Protein AF-A0A1G2P074-F1 (afdb_monomer_lite)

Sequence (139 aa):
MDFYPKHKILDVNRDELKNSKNIIKYLINIPKDNKLLLLDIGGYFVHSINDLKDKFGDRFIGVIEDTENGHQKYLSIENLKAPVVSVARSPLKNNEDHLVGQAVVFSADSILREQGVLLNNKKVGIVGFGKIGNGVLSS

Radius of gyration: 19.67 Å; chains: 1; bounding box: 52×31×52 Å

InterPro domains:
  IPR042172 Adenosylhomocysteinase-like superfamily [G3DSA:3.40.50.1480] (18-99)

Secondary structure (DSSP, 8-state):
--SS---------HHHHH-HHHHHHHHTTS-TTS-EEEEESSSSSTTTHHHHHHHHGGGEEEEEE-SHHHHHHHHT-TT--S-EEESTTSHHHHHHHHHHHHHHHHHHHHHHHHTT--STT-----S--SHHHHHHHT-

Organism: NCBI:txid1802329

Foldseek 3Di:
DPPDDPDDDDDDDLVLLLDLVSVCVVVVPPDLPAADEEEAEQQSNLNNQVVCCVVNPVSHQAYEYEAPNNVVSNVPDPDRPHDYHYNNPDPVVLVVLLVLLVVVLVVVQVVVVVVVDHPPPDDDDQDDDPSNSVSVVVD

Structure (mmCIF, N/CA/C/O backbone):
data_AF-A0A1G2P074-F1
#
_entry.id   AF-A0A1G2P074-F1
#
loop_
_atom_site.group_PDB
_atom_site.id
_atom_site.type_symbol
_atom_site.label_atom_id
_atom_site.label_alt_id
_atom_site.label_comp_id
_atom_site.label_asym_id
_atom_site.label_entity_id
_atom_site.label_seq_id
_atom_site.pdbx_PDB_ins_code
_atom_site.Cartn_x
_atom_site.Cartn_y
_atom_site.Cartn_z
_atom_site.occupancy
_atom_site.B_iso_or_equiv
_atom_site.auth_seq_id
_atom_site.auth_comp_id
_atom_site.auth_asym_id
_atom_site.auth_atom_id
_atom_site.pdbx_PDB_model_num
ATOM 1 N N . MET A 1 1 ? -31.296 -1.550 -6.988 1.00 41.81 1 MET A N 1
ATOM 2 C CA . MET A 1 1 ? -30.379 -1.599 -5.831 1.00 41.81 1 MET A CA 1
ATOM 3 C C . MET A 1 1 ? -29.133 -0.864 -6.263 1.00 41.81 1 MET A C 1
ATOM 5 O O . MET A 1 1 ? -28.387 -1.402 -7.070 1.00 41.81 1 MET A O 1
ATOM 9 N N . ASP A 1 2 ? -28.954 0.373 -5.815 1.00 44.66 2 ASP A N 1
ATOM 10 C CA . ASP A 1 2 ? -27.711 1.096 -6.078 1.00 44.66 2 ASP A CA 1
ATOM 11 C C . ASP A 1 2 ? -26.633 0.457 -5.199 1.00 44.66 2 ASP A C 1
ATOM 13 O O . ASP A 1 2 ? -26.566 0.705 -3.999 1.00 44.66 2 ASP A O 1
ATOM 17 N N . PHE A 1 3 ? -25.853 -0.458 -5.782 1.00 52.72 3 PHE A N 1
ATOM 18 C CA . PHE A 1 3 ? -24.840 -1.250 -5.073 1.00 52.72 3 PHE A CA 1
ATOM 19 C C . PHE A 1 3 ? -23.705 -0.379 -4.503 1.00 52.72 3 PHE A C 1
ATOM 21 O O . PHE A 1 3 ? -22.953 -0.829 -3.643 1.00 52.72 3 PHE A O 1
ATOM 28 N N . TYR A 1 4 ? -23.610 0.887 -4.925 1.00 47.31 4 TYR A N 1
ATOM 29 C CA . TYR A 1 4 ? -22.628 1.832 -4.417 1.00 47.31 4 TYR A CA 1
ATOM 30 C C . TYR A 1 4 ? -23.276 3.148 -3.968 1.00 47.31 4 TYR A C 1
ATOM 32 O O . TYR A 1 4 ? -24.043 3.745 -4.728 1.00 47.31 4 TYR A O 1
ATOM 40 N N . PRO A 1 5 ? -22.951 3.654 -2.762 1.00 55.44 5 PRO A N 1
ATOM 41 C CA . PRO A 1 5 ? -23.324 5.009 -2.383 1.00 55.44 5 PRO A CA 1
ATOM 42 C C . PRO A 1 5 ? -22.681 6.000 -3.358 1.00 55.44 5 PRO A C 1
ATOM 44 O O . PRO A 1 5 ? -21.527 5.810 -3.744 1.00 55.44 5 PRO A O 1
ATOM 47 N N . LYS A 1 6 ? -23.415 7.067 -3.719 1.00 56.34 6 LYS A N 1
ATOM 48 C CA . LYS A 1 6 ? -22.892 8.230 -4.461 1.00 56.34 6 LYS A CA 1
ATOM 49 C C . LYS A 1 6 ? -21.540 8.614 -3.855 1.00 56.34 6 LYS A C 1
ATOM 51 O O . LYS A 1 6 ? -21.485 9.067 -2.712 1.00 56.34 6 LYS A O 1
ATOM 56 N N . HIS A 1 7 ? -20.462 8.312 -4.573 1.00 62.31 7 HIS A N 1
ATOM 57 C CA . HIS A 1 7 ? -19.126 8.245 -3.996 1.00 62.31 7 HIS A CA 1
ATOM 58 C C . HIS A 1 7 ? -18.734 9.593 -3.389 1.00 62.31 7 HIS A C 1
ATOM 60 O O . HIS A 1 7 ? -18.794 10.627 -4.053 1.00 62.31 7 HIS A O 1
ATOM 66 N N . LYS A 1 8 ? -18.307 9.583 -2.125 1.00 74.12 8 LYS A N 1
ATOM 67 C CA . LYS A 1 8 ? -17.636 10.733 -1.526 1.00 74.12 8 LYS A CA 1
ATOM 68 C C . LYS A 1 8 ? -16.159 10.644 -1.896 1.00 74.12 8 LYS A C 1
ATOM 70 O O . LYS A 1 8 ? -15.396 9.973 -1.210 1.00 74.12 8 LYS A O 1
ATOM 75 N N . ILE A 1 9 ? -15.784 11.274 -3.004 1.00 83.81 9 ILE A N 1
ATOM 76 C CA . ILE A 1 9 ? -14.377 11.468 -3.364 1.00 83.81 9 ILE A CA 1
ATOM 77 C C . ILE A 1 9 ? -13.836 12.581 -2.466 1.00 83.81 9 ILE A C 1
ATOM 79 O O . ILE A 1 9 ? -14.440 13.648 -2.361 1.00 83.81 9 ILE A O 1
ATOM 83 N N . LEU A 1 10 ? -12.737 12.302 -1.773 1.00 86.44 10 LEU A N 1
ATOM 84 C CA . LEU A 1 10 ? -12.039 13.265 -0.932 1.00 86.44 10 LEU A CA 1
ATOM 85 C C . LEU A 1 10 ? -10.707 13.594 -1.594 1.00 86.44 10 LEU A C 1
ATOM 87 O O . LEU A 1 10 ? -9.960 12.681 -1.936 1.00 86.44 10 LEU A O 1
ATOM 91 N N . ASP A 1 11 ? -10.420 14.881 -1.742 1.00 87.62 11 ASP A N 1
ATOM 92 C CA . ASP A 1 11 ? -9.081 15.351 -2.078 1.00 87.62 11 ASP A CA 1
ATOM 93 C C . ASP A 1 11 ? -8.302 15.509 -0.768 1.00 87.62 11 ASP A C 1
ATOM 95 O O . ASP A 1 11 ? -8.608 16.386 0.042 1.00 87.62 11 ASP A O 1
ATOM 99 N N . VAL A 1 12 ? -7.401 14.565 -0.501 1.00 88.81 12 VAL A N 1
ATOM 100 C CA . VAL A 1 12 ? -6.582 14.502 0.715 1.00 88.81 12 VAL A CA 1
ATOM 101 C C . VAL A 1 12 ? -5.173 14.075 0.346 1.00 88.81 12 VAL A C 1
ATOM 103 O O . VAL A 1 12 ? -4.972 13.166 -0.462 1.00 88.81 12 VAL A O 1
ATOM 106 N N . ASN A 1 13 ? -4.180 14.701 0.966 1.00 90.56 13 ASN A N 1
ATOM 107 C CA . ASN A 1 13 ? -2.784 1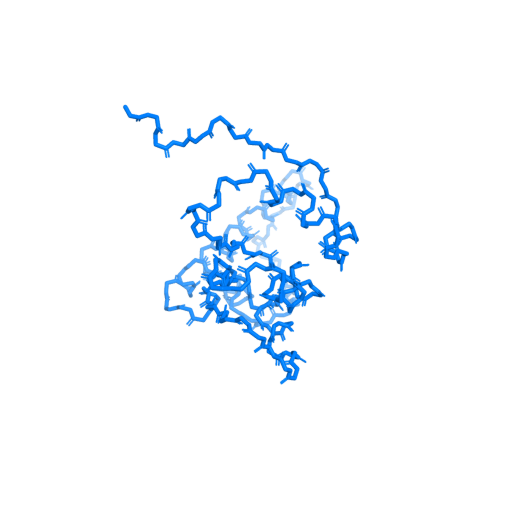4.353 0.744 1.00 90.56 13 ASN A CA 1
ATOM 108 C C . ASN A 1 13 ? -2.251 13.354 1.789 1.00 90.56 13 ASN A C 1
ATOM 110 O O . ASN A 1 13 ? -2.886 13.035 2.797 1.00 90.56 13 ASN A O 1
ATOM 114 N N . ARG A 1 14 ? -1.036 12.852 1.546 1.00 87.31 14 ARG A N 1
ATOM 115 C CA . ARG A 1 14 ? -0.385 11.851 2.405 1.00 87.31 14 ARG A CA 1
ATOM 116 C C . ARG A 1 14 ? -0.174 12.333 3.838 1.00 87.31 1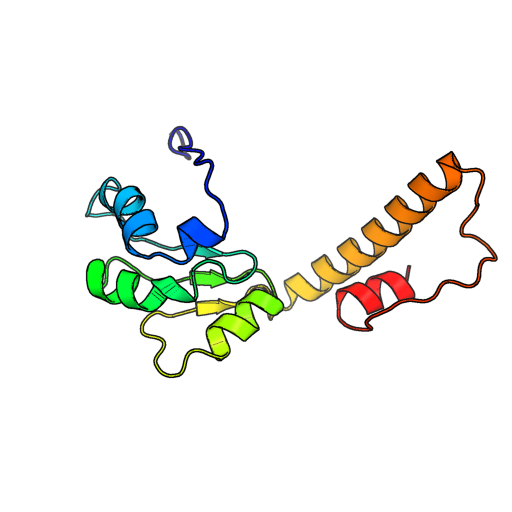4 ARG A C 1
ATOM 118 O O . ARG A 1 14 ? -0.294 11.527 4.753 1.00 87.31 14 ARG A O 1
ATOM 125 N N . ASP A 1 15 ? 0.162 13.603 4.041 1.00 89.06 15 ASP A N 1
ATOM 126 C CA . ASP A 1 15 ? 0.433 14.140 5.376 1.00 89.06 15 ASP A CA 1
ATOM 127 C C . ASP A 1 15 ? -0.852 14.303 6.185 1.00 89.06 15 ASP A C 1
ATOM 129 O O . ASP A 1 15 ? -0.870 14.023 7.384 1.00 89.06 15 ASP A O 1
ATOM 133 N N . GLU A 1 16 ? -1.957 14.648 5.526 1.00 90.56 16 GLU A N 1
ATOM 134 C CA . GLU A 1 16 ? -3.270 14.682 6.164 1.00 90.56 16 GLU A CA 1
ATOM 135 C C . GLU A 1 16 ? -3.698 13.304 6.678 1.00 90.56 16 GLU A C 1
ATOM 137 O O . GLU A 1 16 ? -4.288 13.225 7.758 1.00 90.56 16 GLU A O 1
ATOM 142 N N . LEU A 1 17 ? -3.360 12.229 5.956 1.00 90.12 17 LEU A N 1
ATOM 143 C CA . LEU A 1 17 ? -3.650 10.842 6.346 1.00 90.12 17 LEU A CA 1
ATOM 144 C C . LEU A 1 17 ? -2.760 10.320 7.486 1.00 90.12 17 LEU A C 1
ATOM 146 O O . LEU A 1 17 ? -3.128 9.363 8.169 1.00 90.12 17 LEU A O 1
ATOM 150 N N . LYS A 1 18 ? -1.621 10.964 7.767 1.00 90.44 18 LYS A N 1
ATOM 151 C CA . LYS A 1 18 ? -0.806 10.618 8.945 1.00 90.44 18 LYS A CA 1
ATOM 152 C C . LYS A 1 18 ? -1.497 10.990 10.255 1.00 90.44 18 LYS A C 1
ATOM 154 O O . LYS A 1 18 ? -1.162 10.434 11.295 1.00 90.44 18 LYS A O 1
ATOM 159 N N . ASN A 1 19 ? -2.438 11.933 10.218 1.00 93.44 19 ASN A N 1
ATOM 160 C CA . ASN A 1 19 ? -3.152 12.401 11.395 1.00 93.44 19 ASN A CA 1
ATOM 161 C C . ASN A 1 19 ? -4.505 11.694 11.528 1.00 93.44 19 ASN A C 1
ATOM 163 O O . ASN A 1 19 ? -5.458 11.976 10.796 1.00 93.44 19 ASN A O 1
ATOM 167 N N . SER A 1 20 ? -4.616 10.834 12.538 1.00 93.69 20 SER A N 1
ATOM 168 C CA . SER A 1 20 ? -5.824 10.057 12.818 1.00 93.69 20 SER A CA 1
ATOM 169 C C . SER A 1 20 ? -7.073 10.923 12.993 1.00 93.69 20 SER A C 1
ATOM 171 O O . SER A 1 20 ? -8.158 10.522 12.570 1.00 93.69 20 SER A O 1
ATOM 173 N N . LYS A 1 21 ? -6.950 12.151 13.520 1.00 94.38 21 LYS A N 1
ATOM 174 C CA . LYS A 1 21 ? -8.086 13.076 13.688 1.00 94.38 21 LYS A CA 1
ATOM 175 C C . LYS A 1 21 ? -8.736 13.444 12.355 1.00 94.38 21 LYS A C 1
ATOM 177 O O . LYS A 1 21 ? -9.964 13.526 12.283 1.00 94.38 21 LYS A O 1
ATOM 182 N N . ASN A 1 22 ? -7.933 13.627 11.306 1.00 92.75 22 ASN A N 1
ATOM 183 C CA . ASN A 1 22 ? -8.437 13.952 9.972 1.00 92.75 22 ASN A CA 1
ATOM 184 C C . ASN A 1 22 ? -9.257 12.789 9.416 1.00 92.75 22 ASN A C 1
ATOM 186 O O . ASN A 1 22 ? -10.370 12.983 8.935 1.00 92.75 22 ASN A O 1
ATOM 190 N N . ILE A 1 23 ? -8.753 11.566 9.567 1.00 92.38 23 ILE A N 1
ATOM 191 C CA . ILE A 1 23 ? -9.437 10.359 9.098 1.00 92.38 23 ILE A CA 1
ATOM 192 C C . ILE A 1 23 ? -10.727 10.125 9.893 1.00 92.38 23 ILE A C 1
ATOM 194 O O . ILE A 1 23 ? -11.790 9.900 9.312 1.00 92.38 23 ILE A O 1
ATOM 198 N N . ILE A 1 24 ? -10.673 10.253 11.222 1.00 94.06 24 ILE A N 1
ATOM 199 C CA . ILE A 1 24 ? -11.835 10.086 12.107 1.00 94.06 24 ILE A CA 1
ATOM 200 C C . ILE A 1 24 ? -12.961 11.059 11.731 1.00 94.06 24 ILE A C 1
ATOM 202 O O . ILE A 1 24 ? -14.125 10.653 11.716 1.00 94.06 24 ILE A O 1
ATOM 206 N N . LYS A 1 25 ? -12.639 12.312 11.376 1.00 91.69 25 LYS A N 1
ATOM 207 C CA . LYS A 1 25 ? -13.625 13.308 10.914 1.00 91.69 25 LYS A CA 1
ATOM 208 C C . LYS A 1 25 ? -14.413 12.821 9.696 1.00 91.69 25 LYS A C 1
ATOM 210 O O . LYS A 1 25 ? -15.597 13.135 9.570 1.00 91.69 25 LYS A O 1
ATOM 215 N N . TYR A 1 26 ? -13.791 12.053 8.807 1.00 87.56 26 TYR A N 1
ATOM 216 C CA . TYR A 1 26 ? -14.483 11.480 7.657 1.00 87.56 26 TYR A CA 1
ATOM 217 C C . TYR A 1 26 ? -15.311 10.256 8.049 1.00 87.56 26 TYR A C 1
ATOM 219 O O . TYR A 1 26 ? -16.495 10.191 7.709 1.00 87.56 26 TYR A O 1
ATOM 227 N N . LEU A 1 27 ? -14.727 9.338 8.824 1.00 89.44 27 LEU A N 1
ATOM 228 C CA . LEU A 1 27 ? -15.349 8.061 9.184 1.00 89.44 27 LEU A CA 1
ATOM 229 C C . LEU A 1 27 ? -16.524 8.190 10.166 1.00 89.44 27 LEU A C 1
ATOM 231 O O . LEU A 1 27 ? -17.418 7.345 10.160 1.00 89.44 27 LEU A O 1
ATOM 235 N N . ILE A 1 28 ? -16.574 9.247 10.987 1.00 90.31 28 ILE A N 1
ATOM 236 C CA . ILE A 1 28 ? -17.652 9.442 11.975 1.00 90.31 28 ILE A CA 1
ATOM 237 C C . ILE A 1 28 ? -19.039 9.603 11.337 1.00 90.31 28 ILE A C 1
ATOM 239 O O . ILE A 1 28 ? -20.041 9.290 11.973 1.00 90.31 28 ILE A O 1
ATOM 243 N N . ASN A 1 29 ? -19.094 10.049 10.078 1.00 86.50 29 ASN A N 1
ATOM 244 C CA . ASN A 1 29 ? -20.345 10.251 9.343 1.00 86.50 29 ASN A CA 1
ATOM 245 C C . ASN A 1 29 ? -20.907 8.952 8.747 1.00 86.50 29 ASN A C 1
ATOM 247 O O . ASN A 1 29 ? -22.017 8.950 8.223 1.00 86.50 29 ASN A O 1
ATOM 251 N N . ILE A 1 30 ? -20.149 7.852 8.795 1.00 87.19 30 ILE A N 1
ATOM 252 C CA . ILE A 1 30 ? -20.624 6.548 8.333 1.00 87.19 30 ILE A CA 1
ATOM 253 C C . ILE A 1 30 ? -21.587 5.986 9.401 1.00 87.19 30 ILE A C 1
ATOM 255 O O . ILE A 1 30 ? -21.216 5.996 10.583 1.00 87.19 30 ILE A O 1
ATOM 259 N N . PRO A 1 31 ? -22.771 5.452 9.029 1.00 89.00 31 PRO A N 1
ATOM 260 C CA . PRO A 1 31 ? -23.739 4.854 9.960 1.00 89.00 31 PRO A CA 1
ATOM 261 C C . PRO A 1 31 ? -23.126 3.813 10.908 1.00 89.00 31 PRO A C 1
ATOM 263 O O . PRO A 1 31 ? -22.331 2.975 10.479 1.00 89.00 31 PRO A O 1
ATOM 266 N N . LYS A 1 32 ? -23.442 3.899 12.211 1.00 88.56 32 LYS A N 1
ATOM 267 C CA . LYS A 1 32 ? -22.749 3.176 13.304 1.00 88.56 32 LYS A CA 1
ATOM 268 C C . LYS A 1 32 ? -22.866 1.650 13.242 1.00 88.56 32 LYS A C 1
ATOM 270 O O . LYS A 1 32 ? -22.001 0.963 13.775 1.00 88.56 32 LYS A O 1
ATOM 275 N N . ASP A 1 33 ? -23.917 1.154 12.614 1.00 89.31 33 ASP A N 1
ATOM 276 C CA . ASP A 1 33 ? -24.208 -0.250 12.331 1.00 89.31 33 ASP A CA 1
ATOM 277 C C . ASP A 1 33 ? -23.266 -0.860 11.278 1.00 89.31 33 ASP A C 1
ATOM 279 O O . ASP A 1 33 ? -22.995 -2.061 11.314 1.00 89.31 33 ASP A O 1
ATOM 283 N N . ASN A 1 34 ? -22.675 -0.041 10.404 1.00 89.94 34 ASN A N 1
ATOM 284 C CA . ASN A 1 34 ? -21.728 -0.518 9.399 1.00 89.94 34 ASN A CA 1
ATOM 285 C C . ASN A 1 34 ? -20.352 -0.817 10.000 1.00 89.94 34 ASN A C 1
ATOM 287 O O . ASN A 1 34 ? -19.775 0.015 10.706 1.00 89.94 34 ASN A O 1
ATOM 291 N N . LYS A 1 35 ? -19.767 -1.961 9.633 1.00 94.88 35 LYS A N 1
ATOM 292 C CA . LYS A 1 35 ? -18.341 -2.235 9.856 1.00 94.88 35 LYS A CA 1
ATOM 293 C C . LYS A 1 35 ? -17.468 -1.321 8.988 1.00 94.88 35 LYS A C 1
ATOM 295 O O . LYS A 1 35 ? -17.882 -0.872 7.923 1.00 94.88 35 LYS A O 1
ATOM 300 N N . LEU A 1 36 ? -16.258 -1.046 9.462 1.00 95.75 36 LEU A N 1
ATOM 301 C CA . LEU A 1 36 ? -15.264 -0.206 8.803 1.00 95.75 36 LEU A CA 1
ATOM 302 C C . LEU A 1 36 ? -14.051 -1.056 8.428 1.00 95.75 36 LEU A C 1
ATOM 304 O O . LEU A 1 36 ? -13.392 -1.618 9.304 1.00 95.75 36 LEU A O 1
ATOM 308 N N . LEU A 1 37 ? -13.759 -1.106 7.134 1.00 96.31 37 LEU A N 1
ATOM 309 C CA . LEU A 1 37 ? -12.587 -1.743 6.544 1.00 96.31 37 LEU A CA 1
ATOM 310 C C . LEU A 1 37 ? -11.860 -0.696 5.701 1.00 96.31 37 LEU A C 1
ATOM 312 O O . LEU A 1 37 ? -12.513 0.034 4.953 1.00 96.31 37 LEU A O 1
ATOM 316 N N . LEU A 1 38 ? -10.535 -0.623 5.810 1.00 95.62 38 LEU A N 1
ATOM 317 C CA . LEU A 1 38 ? -9.729 0.206 4.915 1.00 95.62 38 LEU A CA 1
ATOM 318 C C . LEU A 1 38 ? -9.111 -0.653 3.816 1.00 95.62 38 LEU A C 1
ATOM 320 O O . LEU A 1 38 ? -8.585 -1.729 4.089 1.00 95.62 38 LEU A O 1
ATOM 324 N N . LEU A 1 39 ? -9.163 -0.146 2.589 1.00 96.19 39 LEU A N 1
ATOM 325 C CA . LEU A 1 39 ? -8.364 -0.634 1.473 1.00 96.19 39 LEU A CA 1
ATOM 326 C C . LEU A 1 39 ? -7.215 0.362 1.302 1.00 96.19 39 LEU A C 1
ATOM 328 O O . LEU A 1 39 ? -7.453 1.515 0.943 1.00 96.19 39 LEU A O 1
ATOM 332 N N . ASP A 1 40 ? -6.004 -0.055 1.653 1.00 96.12 40 ASP A N 1
ATOM 333 C CA . ASP A 1 40 ? -4.804 0.781 1.664 1.00 96.12 40 ASP A CA 1
ATOM 334 C C . ASP A 1 40 ? -3.861 0.383 0.524 1.00 96.12 40 ASP A C 1
ATOM 336 O O . ASP A 1 40 ? -3.743 -0.790 0.163 1.00 96.12 40 ASP A O 1
ATOM 340 N N . ILE A 1 41 ? -3.206 1.384 -0.059 1.00 95.12 41 ILE A N 1
ATOM 341 C CA . ILE A 1 41 ? -2.245 1.226 -1.147 1.00 95.12 41 ILE A CA 1
ATOM 342 C C . ILE A 1 41 ? -1.019 2.055 -0.781 1.00 95.12 41 ILE A C 1
ATOM 344 O O . ILE A 1 41 ? -0.970 3.270 -0.992 1.00 95.12 41 ILE A O 1
ATOM 348 N N . GLY A 1 42 ? -0.003 1.388 -0.240 1.00 94.56 42 GLY A N 1
ATOM 349 C CA . GLY A 1 42 ? 1.259 2.019 0.133 1.00 94.56 42 GLY A CA 1
ATOM 350 C C . GLY A 1 42 ? 1.390 2.332 1.620 1.00 94.56 42 GLY A C 1
ATOM 351 O O . GLY A 1 42 ? 2.366 2.995 1.996 1.00 94.56 42 GLY A O 1
ATOM 352 N N . GLY A 1 43 ? 0.475 1.848 2.464 1.00 96.31 43 GLY A N 1
ATOM 353 C CA . GLY A 1 43 ? 0.540 1.991 3.915 1.00 96.31 43 GLY A CA 1
ATOM 354 C C . GLY A 1 43 ? 0.341 3.427 4.391 1.00 96.31 43 GLY A C 1
ATOM 355 O O . GLY A 1 43 ? 1.145 3.920 5.186 1.00 96.31 43 GLY A O 1
ATOM 356 N N . TYR A 1 44 ? -0.669 4.139 3.886 1.00 95.44 44 TYR A N 1
ATOM 357 C CA . TYR A 1 44 ? -0.941 5.514 4.319 1.00 95.44 44 TYR A CA 1
ATOM 358 C C . TYR A 1 44 ? -1.600 5.590 5.695 1.00 95.44 44 TYR A C 1
ATOM 360 O O . TYR A 1 44 ? -1.410 6.580 6.402 1.00 95.44 44 TYR A O 1
ATOM 368 N N . PHE A 1 45 ? -2.315 4.545 6.115 1.00 95.69 45 PHE A N 1
ATOM 369 C CA . PHE A 1 45 ? -3.017 4.536 7.402 1.00 95.69 45 PHE A CA 1
ATOM 370 C C . PHE A 1 45 ? -2.192 3.943 8.552 1.00 95.69 45 PHE A C 1
ATOM 372 O O . PHE A 1 45 ? -2.669 3.909 9.686 1.00 95.69 45 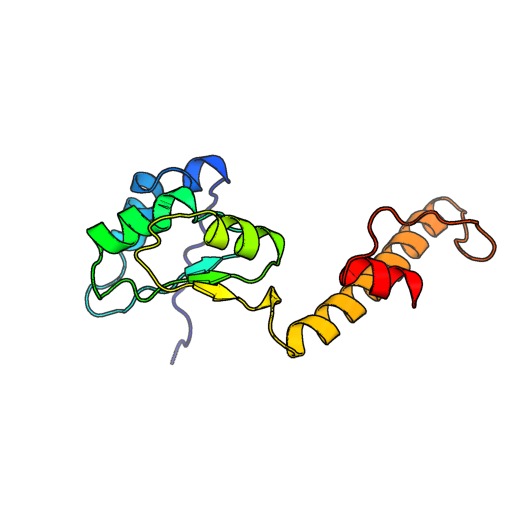PHE A O 1
ATOM 379 N N . VAL A 1 46 ? -0.936 3.561 8.297 1.00 96.19 46 VAL A N 1
ATOM 380 C CA . VAL A 1 46 ? 0.025 3.007 9.274 1.00 96.19 46 VAL A CA 1
ATOM 381 C C . VAL A 1 46 ? 0.097 3.835 10.557 1.00 96.19 46 VAL A C 1
ATOM 383 O O . VAL A 1 46 ? 0.054 3.283 11.651 1.00 96.19 46 VAL A O 1
ATOM 386 N N . HIS A 1 47 ? 0.141 5.163 10.444 1.00 95.06 47 HIS A N 1
ATOM 387 C CA . HIS A 1 47 ? 0.248 6.055 11.605 1.00 95.06 47 HIS A CA 1
ATOM 388 C C . HIS A 1 47 ? -1.054 6.198 12.401 1.00 95.06 47 HIS A C 1
ATOM 390 O O . HIS A 1 47 ? -1.026 6.626 13.548 1.00 95.06 47 HIS A O 1
ATOM 396 N N . SER A 1 48 ? -2.188 5.842 11.799 1.00 95.19 48 SER A N 1
ATOM 397 C CA . SER A 1 48 ? -3.515 6.078 12.370 1.00 95.19 48 SER A CA 1
ATOM 398 C C . SER A 1 48 ? -4.224 4.794 12.790 1.00 95.19 48 SER A C 1
ATOM 400 O O . SER A 1 48 ? -5.208 4.859 13.518 1.00 95.19 48 SER A O 1
ATOM 402 N N . ILE A 1 49 ? -3.757 3.623 12.352 1.00 96.31 49 ILE A N 1
ATOM 403 C CA . ILE A 1 49 ? -4.470 2.348 12.503 1.00 96.31 49 ILE A CA 1
ATOM 404 C C . ILE A 1 49 ? -4.829 2.015 13.957 1.00 96.31 49 ILE A C 1
ATOM 406 O O . ILE A 1 49 ? -5.943 1.566 14.229 1.00 96.31 49 ILE A O 1
ATOM 410 N N . ASN A 1 50 ? -3.924 2.291 14.898 1.00 96.75 50 ASN A N 1
ATOM 411 C CA . ASN A 1 50 ? -4.154 2.036 16.317 1.00 96.75 50 ASN A CA 1
ATOM 412 C C . ASN A 1 50 ? -5.179 3.007 16.909 1.00 96.75 50 ASN A C 1
ATOM 414 O O . ASN A 1 50 ? -6.118 2.558 17.561 1.00 96.75 50 ASN A O 1
ATOM 418 N N . ASP A 1 51 ? -5.074 4.300 16.600 1.00 96.88 51 ASP A N 1
ATOM 419 C CA . ASP A 1 51 ? -6.054 5.307 17.024 1.00 96.88 51 ASP A CA 1
ATOM 420 C C . ASP A 1 51 ? -7.445 5.016 16.450 1.00 96.88 51 ASP A C 1
ATOM 422 O O . ASP A 1 51 ? -8.463 5.199 17.118 1.00 96.88 51 ASP A O 1
ATOM 426 N N . LEU A 1 52 ? -7.508 4.537 15.204 1.00 96.62 52 LEU A N 1
ATOM 427 C CA . LEU A 1 52 ? -8.754 4.111 14.572 1.00 96.62 52 LEU A CA 1
ATOM 428 C C . LEU A 1 52 ? -9.347 2.901 15.294 1.00 96.62 52 LEU A C 1
ATOM 430 O O . LEU A 1 52 ? -10.554 2.881 15.554 1.00 96.62 52 LEU A O 1
ATOM 434 N N . LYS A 1 53 ? -8.517 1.921 15.665 1.00 97.44 53 LYS A N 1
ATOM 435 C CA . LYS A 1 53 ? -8.971 0.771 16.448 1.00 97.44 53 LYS A CA 1
ATOM 436 C C . LYS A 1 53 ? -9.468 1.183 17.829 1.00 97.44 53 LYS A C 1
ATOM 438 O O . LYS A 1 53 ? -10.546 0.744 18.217 1.00 97.44 53 LYS A O 1
ATOM 443 N N . ASP A 1 54 ? -8.755 2.063 18.522 1.00 97.50 54 ASP A N 1
ATOM 444 C CA . ASP A 1 54 ? -9.165 2.577 19.830 1.00 97.50 54 ASP A CA 1
ATOM 445 C C . ASP A 1 54 ? -10.473 3.379 19.733 1.00 97.50 54 ASP A C 1
ATOM 447 O O . ASP A 1 54 ? -11.361 3.251 20.575 1.00 97.50 54 ASP A O 1
ATOM 451 N N . LYS A 1 55 ? -10.634 4.183 18.674 1.00 96.75 55 LYS A N 1
ATOM 452 C CA . LYS A 1 55 ? -11.815 5.033 18.481 1.00 96.75 55 LYS A CA 1
ATOM 453 C C . LYS A 1 55 ? -13.071 4.253 18.102 1.00 96.75 55 LYS A C 1
ATOM 455 O O . LYS A 1 55 ? -14.166 4.617 18.536 1.00 96.75 55 LYS A O 1
ATOM 460 N N . PHE A 1 56 ? -12.937 3.261 17.228 1.00 96.56 56 PHE A N 1
ATOM 461 C CA . PHE A 1 56 ? -14.071 2.563 16.618 1.00 96.56 56 PHE A CA 1
ATOM 462 C C . PHE A 1 56 ? -14.261 1.132 17.143 1.00 96.56 56 PHE A C 1
ATOM 464 O O . PHE A 1 56 ? -15.278 0.511 16.834 1.00 96.56 56 PHE A O 1
ATOM 471 N N . GLY A 1 57 ? -13.336 0.607 17.948 1.00 96.12 57 GLY A N 1
ATOM 472 C CA . GLY A 1 57 ? -13.442 -0.710 18.576 1.00 96.12 57 GLY A CA 1
ATOM 473 C C . GLY A 1 57 ? -13.686 -1.826 17.559 1.00 96.12 57 GLY A C 1
ATOM 474 O O . GLY A 1 57 ? -13.030 -1.906 16.519 1.00 96.12 57 GLY A O 1
ATOM 475 N N . ASP A 1 58 ? -14.667 -2.685 17.828 1.00 95.88 58 ASP A N 1
ATOM 476 C CA . ASP A 1 58 ? -15.042 -3.820 16.964 1.00 95.88 58 ASP A CA 1
ATOM 477 C C . ASP A 1 58 ? -15.761 -3.417 15.677 1.00 95.88 58 ASP A C 1
ATOM 479 O O . ASP A 1 58 ? -16.051 -4.254 14.813 1.00 95.88 58 ASP A O 1
ATOM 483 N N . ARG A 1 59 ? -16.086 -2.130 15.536 1.00 95.94 59 ARG A N 1
ATOM 484 C CA . ARG A 1 59 ? -16.589 -1.590 14.280 1.00 95.94 59 ARG A CA 1
ATOM 485 C C . ARG A 1 59 ? -15.469 -1.491 13.250 1.00 95.94 59 ARG A C 1
ATOM 487 O O . ARG A 1 59 ? -15.733 -1.744 12.081 1.00 95.94 59 ARG A O 1
ATOM 494 N N . PHE A 1 60 ? -14.244 -1.164 13.666 1.00 97.56 60 PHE A N 1
ATOM 495 C CA . PHE A 1 60 ? -13.077 -1.181 12.788 1.00 97.56 60 PHE A CA 1
ATOM 496 C C . PHE A 1 60 ? -12.490 -2.590 12.729 1.00 97.56 60 PHE A C 1
ATOM 498 O O . PHE A 1 60 ? -11.896 -3.083 13.694 1.00 97.56 60 PHE A O 1
ATOM 505 N N . ILE A 1 61 ? -12.722 -3.250 11.594 1.00 97.62 61 ILE A N 1
ATOM 506 C CA . ILE A 1 61 ? -12.408 -4.667 11.410 1.00 97.62 61 ILE A CA 1
ATOM 507 C C . ILE A 1 61 ? -11.019 -4.901 10.824 1.00 97.62 61 ILE A C 1
ATOM 509 O O . ILE A 1 61 ? -10.556 -6.031 10.887 1.00 97.62 61 ILE A O 1
ATOM 513 N N . GLY A 1 62 ? -10.343 -3.868 10.310 1.00 97.75 62 GLY A N 1
ATOM 514 C CA . GLY A 1 62 ? -8.948 -3.957 9.882 1.00 97.75 62 GLY A CA 1
ATOM 515 C C . GLY A 1 62 ? -8.638 -3.238 8.575 1.00 97.75 62 GLY A C 1
ATOM 516 O O . GLY A 1 62 ? -9.375 -2.351 8.131 1.00 97.75 62 GLY A O 1
ATOM 517 N N . VAL A 1 63 ? -7.523 -3.646 7.972 1.00 98.25 63 VAL A N 1
ATOM 518 C CA . VAL A 1 63 ? -6.995 -3.098 6.718 1.00 98.25 63 VAL A CA 1
ATOM 519 C C . VAL A 1 63 ? -6.661 -4.227 5.750 1.00 98.25 63 VAL A C 1
ATOM 521 O O . VAL A 1 63 ? -6.112 -5.255 6.143 1.00 98.25 63 VAL A O 1
ATOM 524 N N . ILE A 1 64 ? -6.963 -4.021 4.474 1.00 98.00 64 ILE A N 1
ATOM 525 C CA . ILE A 1 64 ? -6.395 -4.782 3.365 1.00 98.00 64 ILE A CA 1
ATOM 526 C C . ILE A 1 64 ? -5.355 -3.878 2.703 1.00 98.00 64 ILE A C 1
ATOM 528 O O . ILE A 1 64 ? -5.713 -2.819 2.200 1.00 98.00 64 ILE A O 1
ATOM 532 N N . GLU A 1 65 ? -4.085 -4.272 2.734 1.00 97.81 65 GLU A N 1
ATOM 533 C CA . GLU A 1 65 ? -2.978 -3.523 2.131 1.00 97.81 65 GLU A CA 1
ATOM 534 C C . GLU A 1 65 ? -2.540 -4.168 0.816 1.00 97.81 65 GLU A C 1
ATOM 536 O O . GLU A 1 65 ? -2.198 -5.356 0.771 1.00 97.81 65 GLU A O 1
ATOM 541 N N . ASP A 1 66 ? -2.518 -3.369 -0.248 1.00 95.69 66 ASP A N 1
ATOM 542 C CA . ASP A 1 66 ? -2.283 -3.854 -1.603 1.00 95.69 66 ASP A CA 1
ATOM 543 C C . ASP A 1 66 ? -0.800 -4.076 -1.943 1.00 95.69 66 ASP A C 1
ATOM 545 O O . ASP A 1 66 ? -0.445 -5.011 -2.664 1.00 95.69 66 ASP A O 1
ATOM 549 N N . THR A 1 67 ? 0.087 -3.235 -1.410 1.00 93.44 67 THR A N 1
ATOM 550 C CA . THR A 1 67 ? 1.477 -3.133 -1.868 1.00 93.44 67 THR A CA 1
ATOM 551 C C . THR A 1 67 ? 2.470 -3.769 -0.903 1.00 93.44 67 THR A C 1
ATOM 553 O O . THR A 1 67 ? 2.289 -3.773 0.316 1.00 93.44 67 THR A O 1
ATOM 556 N N . GLU A 1 68 ? 3.585 -4.261 -1.445 1.00 92.38 68 GLU A N 1
ATOM 557 C CA . GLU A 1 68 ? 4.675 -4.815 -0.636 1.00 92.38 68 GLU A CA 1
ATOM 558 C C . GLU A 1 68 ? 5.251 -3.752 0.311 1.00 92.38 68 GLU A C 1
ATOM 560 O O . GLU A 1 68 ? 5.434 -4.007 1.497 1.00 92.38 68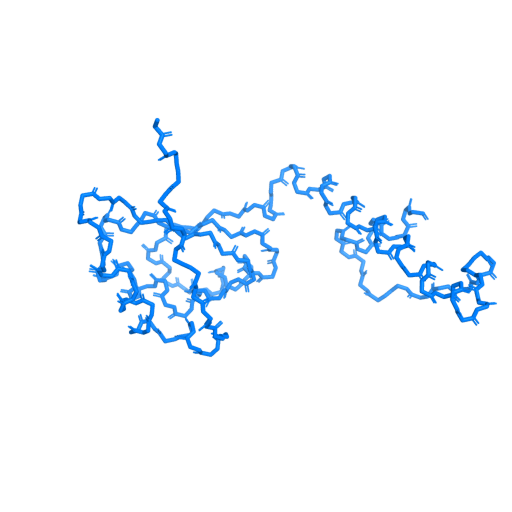 GLU A O 1
ATOM 565 N N . ASN A 1 69 ? 5.461 -2.527 -0.181 1.00 94.00 69 ASN A N 1
ATOM 566 C CA . ASN A 1 69 ? 5.973 -1.423 0.630 1.00 94.00 69 ASN A CA 1
ATOM 567 C C . ASN A 1 69 ? 5.029 -1.062 1.786 1.00 94.00 69 ASN A C 1
ATOM 569 O O . ASN A 1 69 ? 5.478 -0.877 2.915 1.00 94.00 69 ASN A O 1
ATOM 573 N N . GLY A 1 70 ? 3.723 -0.969 1.528 1.00 96.69 70 GLY A N 1
ATOM 574 C CA . GLY A 1 70 ? 2.749 -0.710 2.584 1.00 96.69 70 GLY A CA 1
ATOM 575 C C . GLY A 1 70 ? 2.698 -1.844 3.603 1.00 96.69 70 GLY A C 1
ATOM 576 O O . GLY A 1 70 ? 2.698 -1.585 4.805 1.00 96.69 70 GLY A O 1
ATOM 577 N N . HIS A 1 71 ? 2.766 -3.097 3.146 1.00 96.69 71 HIS A N 1
ATOM 578 C CA . HIS A 1 71 ? 2.811 -4.257 4.032 1.00 96.69 71 HIS A CA 1
ATOM 579 C C . HIS A 1 71 ? 4.023 -4.212 4.975 1.00 96.69 71 HIS A C 1
ATOM 581 O O . HIS A 1 71 ? 3.855 -4.405 6.178 1.00 96.69 71 HIS A O 1
ATOM 587 N N . GLN A 1 72 ? 5.215 -3.876 4.464 1.00 96.81 72 GLN A N 1
ATOM 588 C CA . GLN A 1 72 ? 6.414 -3.701 5.296 1.00 96.81 72 GLN A CA 1
ATOM 589 C C . GLN A 1 72 ? 6.242 -2.598 6.345 1.00 96.81 72 GLN A C 1
ATOM 591 O O . GLN A 1 72 ? 6.657 -2.765 7.491 1.00 96.81 72 GLN A O 1
ATOM 596 N N . LYS A 1 73 ? 5.579 -1.488 5.998 1.00 97.38 73 LYS A N 1
ATOM 597 C CA . LYS A 1 73 ? 5.284 -0.434 6.978 1.00 97.38 73 LYS A CA 1
ATOM 598 C C . LYS A 1 73 ? 4.376 -0.940 8.098 1.00 97.38 73 LYS A C 1
ATOM 600 O O . LYS A 1 73 ? 4.661 -0.666 9.259 1.00 97.38 73 LYS A O 1
ATOM 605 N N . TYR A 1 74 ? 3.332 -1.707 7.782 1.00 97.56 74 TYR A N 1
ATOM 606 C CA . TYR A 1 74 ? 2.477 -2.314 8.810 1.00 97.56 74 TYR A CA 1
ATOM 607 C C . TYR A 1 74 ? 3.221 -3.331 9.683 1.00 97.56 74 TYR A C 1
ATOM 609 O O . TYR A 1 74 ? 3.015 -3.333 10.893 1.00 97.56 74 TYR A O 1
ATOM 617 N N . LEU A 1 75 ? 4.114 -4.146 9.109 1.00 96.31 75 LEU A N 1
ATOM 618 C CA . LEU A 1 75 ? 4.952 -5.082 9.873 1.00 96.31 75 LEU A CA 1
ATOM 619 C C . LEU A 1 75 ? 5.905 -4.379 10.847 1.00 96.31 75 LEU A C 1
ATOM 621 O O . LEU A 1 75 ? 6.272 -4.963 11.860 1.00 96.31 75 LEU A O 1
ATOM 625 N N . SER A 1 76 ? 6.294 -3.134 10.560 1.00 96.69 76 SER A N 1
ATOM 626 C CA . SER A 1 76 ? 7.170 -2.354 11.444 1.00 96.69 76 SER A CA 1
ATOM 627 C C . SER A 1 76 ? 6.478 -1.822 12.710 1.00 96.69 76 SER A C 1
ATOM 629 O O . SER A 1 76 ? 7.144 -1.274 13.585 1.00 96.69 76 SER A O 1
ATOM 631 N N . ILE A 1 77 ? 5.153 -1.973 12.834 1.00 96.56 77 ILE A N 1
ATOM 632 C CA . ILE A 1 77 ? 4.394 -1.531 14.009 1.00 96.56 77 ILE A CA 1
ATOM 633 C C . ILE A 1 77 ? 4.478 -2.597 15.112 1.00 96.56 77 ILE A C 1
ATOM 635 O O . ILE A 1 77 ? 3.852 -3.648 15.006 1.00 96.56 77 ILE A O 1
ATOM 639 N N . GLU A 1 78 ? 5.177 -2.300 16.211 1.00 93.06 78 GLU A N 1
ATOM 640 C CA . GLU A 1 78 ? 5.368 -3.244 17.331 1.00 93.06 78 GLU A CA 1
ATOM 641 C C . GLU A 1 78 ? 4.056 -3.714 17.984 1.00 93.06 78 GLU A C 1
ATOM 643 O O . GLU A 1 78 ? 3.911 -4.884 18.324 1.00 93.06 78 GLU A O 1
ATOM 648 N N . ASN A 1 79 ? 3.084 -2.811 18.154 1.00 94.50 79 ASN A N 1
ATOM 649 C CA . ASN A 1 79 ? 1.825 -3.073 18.862 1.00 94.50 79 ASN A CA 1
ATOM 650 C C . ASN A 1 79 ? 0.620 -2.792 17.963 1.00 94.50 79 ASN A C 1
ATOM 652 O O . ASN A 1 79 ? -0.180 -1.889 18.220 1.00 94.50 79 ASN A O 1
ATOM 656 N N . LEU A 1 80 ? 0.525 -3.525 16.859 1.00 96.56 80 LEU A N 1
ATOM 657 C CA . LEU A 1 80 ? -0.572 -3.395 15.910 1.00 96.56 80 LEU A CA 1
ATOM 658 C C . LEU A 1 80 ? -1.891 -3.917 16.516 1.00 96.56 80 LEU A C 1
ATOM 660 O O . LEU A 1 80 ? -2.036 -5.105 16.792 1.00 96.56 80 LEU A O 1
ATOM 664 N N . LYS A 1 81 ? -2.871 -3.026 16.711 1.00 97.00 81 LYS A N 1
ATOM 665 C CA . LYS A 1 81 ? -4.147 -3.340 17.388 1.00 97.00 81 LYS A CA 1
ATOM 666 C C . LYS A 1 81 ? -5.245 -3.872 16.462 1.00 97.00 81 LYS A C 1
ATOM 668 O O . LYS A 1 81 ? -6.248 -4.404 16.938 1.00 97.00 81 LYS A O 1
ATOM 673 N N . ALA A 1 82 ? -5.106 -3.683 15.153 1.00 96.75 82 ALA A N 1
ATOM 674 C CA . ALA A 1 82 ? -6.085 -4.107 14.155 1.00 96.75 82 ALA A CA 1
ATOM 675 C C . ALA A 1 82 ? -5.449 -5.076 13.153 1.00 96.75 82 ALA A C 1
ATOM 677 O O . ALA A 1 82 ? -4.282 -4.903 12.808 1.00 96.75 82 ALA A O 1
ATOM 678 N N . PRO A 1 83 ? -6.194 -6.074 12.652 1.00 97.12 83 PRO A N 1
ATOM 679 C CA . PRO A 1 83 ? -5.643 -7.009 11.686 1.00 97.12 83 PRO A CA 1
ATOM 680 C C . PRO A 1 83 ? -5.362 -6.309 10.351 1.00 97.12 83 PRO A C 1
ATOM 682 O O . PRO A 1 83 ? -6.122 -5.441 9.907 1.00 97.12 83 PRO A O 1
ATOM 685 N N . VAL A 1 84 ? -4.275 -6.726 9.704 1.00 97.94 84 VAL A N 1
ATOM 686 C CA . VAL A 1 84 ? -3.874 -6.270 8.371 1.00 97.94 84 VAL A CA 1
ATOM 687 C C . VAL A 1 84 ? -3.683 -7.494 7.484 1.00 97.94 84 VAL A C 1
ATOM 689 O O . VAL A 1 84 ? -2.900 -8.385 7.809 1.00 97.94 84 VAL A O 1
ATOM 692 N N . VAL A 1 85 ? -4.393 -7.538 6.361 1.00 97.19 85 VAL A N 1
ATOM 693 C CA . VAL A 1 85 ? -4.257 -8.583 5.340 1.00 97.19 85 VAL A CA 1
ATOM 694 C C . VAL A 1 85 ? -3.481 -8.011 4.161 1.00 97.19 85 VAL A C 1
ATOM 696 O O . VAL A 1 85 ? -3.822 -6.947 3.657 1.00 97.19 85 VAL A O 1
ATOM 699 N N . SER A 1 86 ? -2.440 -8.710 3.707 1.00 96.44 86 SER A N 1
ATOM 700 C CA . SER A 1 86 ? -1.632 -8.270 2.566 1.00 96.44 86 SER A CA 1
ATOM 701 C C . SER A 1 86 ? -2.086 -8.932 1.267 1.00 96.44 86 SER A C 1
ATOM 703 O O . SER A 1 86 ? -2.004 -10.153 1.130 1.00 96.44 86 SER A O 1
ATOM 705 N N . VAL A 1 87 ? -2.489 -8.125 0.284 1.00 95.44 87 VAL A N 1
ATOM 706 C CA . VAL A 1 87 ? -2.695 -8.581 -1.102 1.00 95.44 87 VAL A CA 1
ATOM 707 C C . VAL A 1 87 ? -1.350 -8.814 -1.781 1.00 95.44 87 VAL A C 1
ATOM 709 O O . VAL A 1 87 ? -1.212 -9.773 -2.539 1.00 95.44 87 VAL A O 1
ATOM 712 N N . ALA A 1 88 ? -0.332 -8.015 -1.439 1.00 91.88 88 ALA A N 1
ATOM 713 C CA . ALA A 1 88 ? 1.023 -8.107 -1.984 1.00 91.88 88 ALA A CA 1
ATOM 714 C C . ALA A 1 88 ? 1.659 -9.502 -1.855 1.00 91.88 88 ALA A C 1
ATOM 716 O O . ALA A 1 88 ? 2.522 -9.893 -2.646 1.00 91.88 88 ALA A O 1
ATOM 717 N N . ARG A 1 89 ? 1.232 -10.267 -0.845 1.00 88.94 89 ARG A N 1
ATOM 718 C CA . ARG A 1 89 ? 1.690 -11.633 -0.558 1.00 88.94 89 ARG A CA 1
ATOM 719 C C . ARG A 1 89 ? 0.786 -12.727 -1.127 1.00 88.94 89 ARG A C 1
ATOM 721 O O . ARG A 1 89 ? 1.077 -13.904 -0.934 1.00 88.94 89 ARG A O 1
ATOM 728 N N . SER A 1 90 ? -0.289 -12.371 -1.826 1.00 91.06 90 SER A N 1
ATOM 729 C CA . SER A 1 90 ? -1.179 -13.347 -2.450 1.00 91.06 90 SER A CA 1
ATOM 730 C C . SER A 1 90 ? -0.548 -13.966 -3.709 1.00 91.06 90 SER A C 1
ATOM 732 O O . SER A 1 90 ? 0.201 -13.288 -4.420 1.00 91.06 90 SER A O 1
ATOM 734 N N . PRO A 1 91 ? -0.875 -15.229 -4.046 1.00 87.62 91 PRO A N 1
ATOM 735 C CA . PRO A 1 91 ? -0.428 -15.847 -5.296 1.00 87.62 91 PRO A CA 1
ATOM 736 C C . PRO A 1 91 ? -0.882 -15.077 -6.542 1.00 87.62 91 PRO A C 1
ATOM 738 O O . PRO A 1 91 ? -0.143 -14.996 -7.518 1.00 87.62 91 PRO A O 1
ATOM 741 N N . LEU A 1 92 ? -2.077 -14.477 -6.492 1.00 87.56 92 LEU A N 1
ATOM 742 C CA . LEU A 1 92 ? -2.641 -13.701 -7.598 1.00 87.56 92 LEU A CA 1
ATOM 743 C C . LEU A 1 92 ? -1.828 -12.435 -7.891 1.00 87.56 92 LEU A C 1
ATOM 745 O O . LEU A 1 92 ? -1.669 -12.084 -9.059 1.00 87.56 92 LEU A O 1
ATOM 749 N N . LYS A 1 93 ? -1.243 -11.803 -6.864 1.00 88.00 93 LYS A N 1
ATOM 750 C CA . LYS A 1 93 ? -0.407 -10.611 -7.055 1.00 88.00 93 LYS A CA 1
ATOM 751 C C . LYS A 1 93 ? 0.840 -10.896 -7.888 1.00 88.00 93 LYS A C 1
ATOM 753 O O . LYS A 1 93 ? 1.287 -10.026 -8.615 1.00 88.00 93 LYS A O 1
ATOM 758 N N . ASN A 1 94 ? 1.373 -12.120 -7.858 1.00 83.94 94 ASN A N 1
ATOM 759 C CA . ASN A 1 94 ? 2.535 -12.462 -8.684 1.00 83.94 94 ASN A CA 1
ATOM 760 C C . ASN A 1 94 ? 2.220 -12.361 -10.188 1.00 83.94 94 ASN A C 1
ATOM 762 O O . ASN A 1 94 ? 3.065 -11.906 -10.955 1.00 83.94 94 ASN A O 1
ATOM 766 N N . ASN A 1 95 ? 1.008 -12.751 -10.601 1.00 85.94 95 ASN A N 1
ATOM 767 C CA . ASN A 1 95 ? 0.570 -12.607 -11.991 1.00 85.94 95 ASN A CA 1
ATOM 768 C C . ASN A 1 95 ? 0.351 -11.132 -12.348 1.00 85.94 95 ASN A C 1
ATOM 770 O O . ASN A 1 95 ? 0.767 -10.694 -13.416 1.00 85.94 95 ASN A O 1
ATOM 774 N N . GLU A 1 96 ? -0.266 -10.365 -11.446 1.00 88.44 96 GLU A N 1
ATOM 775 C CA . GLU A 1 96 ? -0.450 -8.920 -11.616 1.00 88.44 96 GLU A CA 1
ATOM 776 C C . GLU A 1 96 ? 0.897 -8.195 -11.767 1.00 88.44 96 GLU A C 1
ATOM 778 O O . GLU A 1 96 ? 1.093 -7.475 -12.740 1.00 88.44 96 GLU A O 1
ATOM 783 N N . ASP A 1 97 ? 1.858 -8.446 -10.872 1.00 88.06 97 ASP A N 1
ATOM 784 C CA . ASP A 1 97 ? 3.185 -7.817 -10.886 1.00 88.06 97 ASP A CA 1
ATOM 785 C C . ASP A 1 97 ? 3.962 -8.121 -12.179 1.00 88.06 97 ASP A C 1
ATOM 787 O O . ASP A 1 97 ? 4.684 -7.260 -12.691 1.00 88.06 97 ASP A O 1
ATOM 791 N N . HIS A 1 98 ? 3.808 -9.329 -12.732 1.00 88.00 98 HIS A N 1
ATOM 792 C CA . HIS A 1 98 ? 4.408 -9.693 -14.016 1.00 88.00 98 HIS A CA 1
ATOM 793 C C . HIS A 1 98 ? 3.805 -8.883 -15.174 1.00 88.00 98 HIS A C 1
ATOM 795 O O . HIS A 1 98 ? 4.547 -8.309 -15.973 1.00 88.00 98 HIS A O 1
ATOM 801 N N . LEU A 1 99 ? 2.472 -8.767 -15.226 1.00 91.75 99 LEU A N 1
ATOM 802 C CA . LEU A 1 99 ? 1.772 -7.958 -16.232 1.00 91.75 99 LEU A CA 1
ATOM 803 C C . LEU A 1 99 ? 2.103 -6.464 -16.101 1.00 91.75 99 LEU A C 1
ATOM 805 O O . LEU A 1 99 ? 2.255 -5.776 -17.110 1.00 91.75 99 LEU A O 1
ATOM 809 N N . VAL A 1 100 ? 2.275 -5.962 -14.874 1.00 92.69 100 VAL A N 1
ATOM 810 C CA . VAL A 1 100 ? 2.755 -4.593 -14.627 1.00 92.69 100 VAL A CA 1
ATOM 811 C C . VAL A 1 100 ? 4.153 -4.399 -15.216 1.00 92.69 100 VAL A C 1
ATOM 813 O O . VAL A 1 100 ? 4.398 -3.385 -15.867 1.00 92.69 100 VAL A O 1
ATOM 816 N N . GLY A 1 101 ? 5.059 -5.368 -15.052 1.00 93.44 101 GLY A N 1
ATOM 817 C CA . GLY A 1 101 ? 6.389 -5.328 -15.670 1.00 93.44 101 GLY A CA 1
ATOM 818 C C . GLY A 1 101 ? 6.337 -5.201 -17.199 1.00 93.44 101 GLY A C 1
ATOM 819 O O . GLY A 1 101 ? 6.994 -4.324 -17.761 1.00 93.44 101 GLY A O 1
ATOM 820 N N . GLN A 1 102 ? 5.488 -5.994 -17.859 1.00 93.06 102 GLN A N 1
ATOM 821 C CA . GLN A 1 102 ? 5.263 -5.907 -19.310 1.00 93.06 102 GLN A CA 1
ATOM 822 C C . GLN A 1 102 ? 4.696 -4.547 -19.728 1.00 93.06 102 GLN A C 1
ATOM 824 O O . GLN A 1 102 ? 5.157 -3.943 -20.699 1.00 93.06 102 GLN A O 1
ATOM 829 N N . ALA A 1 103 ? 3.731 -4.025 -18.969 1.00 95.19 103 ALA A N 1
ATOM 830 C CA . ALA A 1 103 ? 3.146 -2.715 -19.230 1.00 95.19 103 ALA A CA 1
ATOM 831 C C . ALA A 1 103 ? 4.181 -1.582 -19.106 1.00 95.19 103 ALA A C 1
ATOM 833 O O . ALA A 1 103 ? 4.136 -0.624 -19.883 1.00 95.19 103 ALA A O 1
ATOM 834 N N . VAL A 1 104 ? 5.138 -1.696 -18.176 1.00 95.00 104 VAL A N 1
ATOM 835 C CA . VAL A 1 104 ? 6.256 -0.749 -18.035 1.00 95.00 104 VAL A CA 1
ATOM 836 C C . VAL A 1 104 ? 7.151 -0.773 -19.271 1.00 95.00 104 VAL A C 1
ATOM 838 O O . VAL A 1 104 ? 7.454 0.294 -19.802 1.00 95.00 104 VAL A O 1
ATOM 841 N N . VAL A 1 105 ? 7.539 -1.954 -19.765 1.00 94.12 105 VAL A N 1
ATOM 842 C CA . VAL A 1 105 ? 8.371 -2.076 -20.977 1.00 94.12 105 VAL A CA 1
ATOM 843 C C . VAL A 1 105 ? 7.650 -1.520 -22.199 1.00 94.12 105 VAL A C 1
ATOM 845 O O . VAL A 1 105 ? 8.222 -0.707 -22.926 1.00 94.12 105 VAL A O 1
ATOM 848 N N . PHE A 1 106 ? 6.378 -1.878 -22.381 1.00 94.12 106 PHE A N 1
ATOM 849 C CA . PHE A 1 106 ? 5.549 -1.359 -23.468 1.00 94.12 106 PHE A CA 1
ATOM 850 C C . PHE A 1 106 ? 5.457 0.174 -23.437 1.00 94.12 106 PHE A C 1
ATOM 852 O O . PHE A 1 106 ? 5.689 0.841 -24.446 1.00 94.12 106 PHE A O 1
ATOM 859 N N . SER A 1 107 ? 5.166 0.746 -22.266 1.00 95.00 107 SER A N 1
ATOM 860 C CA . SER A 1 107 ? 5.028 2.198 -22.105 1.00 95.00 107 SER A CA 1
ATOM 861 C C . SER A 1 107 ? 6.360 2.923 -22.312 1.00 95.00 107 SER A C 1
ATOM 863 O O . SER A 1 107 ? 6.397 3.973 -22.951 1.00 95.00 107 SER A O 1
ATOM 865 N N . ALA A 1 108 ? 7.464 2.355 -21.819 1.00 94.06 108 ALA A N 1
ATOM 866 C CA . ALA A 1 108 ? 8.800 2.908 -22.012 1.00 94.06 108 ALA A CA 1
ATOM 867 C C . ALA A 1 108 ? 9.215 2.907 -23.493 1.00 94.06 108 ALA A C 1
ATOM 869 O O . ALA A 1 108 ? 9.717 3.920 -23.978 1.00 94.06 108 ALA A O 1
ATOM 870 N N . ASP A 1 109 ? 8.974 1.812 -24.225 1.00 93.50 109 ASP A N 1
ATOM 871 C CA . ASP A 1 109 ? 9.242 1.744 -25.669 1.00 93.50 109 ASP A CA 1
ATOM 872 C C . ASP A 1 109 ? 8.373 2.747 -26.444 1.00 93.50 109 ASP A C 1
ATOM 874 O O . ASP A 1 109 ? 8.879 3.437 -27.327 1.00 93.50 109 ASP A O 1
ATOM 878 N N . SER A 1 110 ? 7.097 2.913 -26.069 1.00 94.94 110 SER A N 1
ATOM 879 C CA . SER A 1 110 ? 6.213 3.920 -26.675 1.00 94.94 110 SER A CA 1
ATOM 880 C C . SER A 1 110 ? 6.765 5.341 -26.519 1.00 94.94 110 SER A C 1
ATOM 882 O O . SER A 1 110 ? 6.899 6.057 -27.509 1.00 94.94 110 SER A O 1
ATOM 884 N N . ILE A 1 111 ? 7.149 5.736 -25.300 1.00 95.88 111 ILE A N 1
ATOM 885 C CA . ILE A 1 111 ? 7.702 7.074 -25.021 1.00 95.88 111 ILE A CA 1
ATOM 886 C C . ILE A 1 111 ? 9.019 7.293 -25.776 1.00 95.88 111 ILE A C 1
ATOM 888 O O . ILE A 1 111 ? 9.276 8.371 -26.309 1.00 95.88 111 ILE A O 1
ATOM 892 N N . LEU A 1 112 ? 9.875 6.274 -25.847 1.00 94.56 112 LEU A N 1
ATOM 893 C CA . LEU A 1 112 ? 11.156 6.384 -26.542 1.00 94.56 112 LEU A CA 1
ATOM 894 C C . LEU A 1 112 ? 10.984 6.501 -28.060 1.00 94.56 112 LEU A C 1
ATOM 896 O O . LEU A 1 112 ? 11.711 7.271 -28.691 1.00 94.56 112 LEU A O 1
ATOM 900 N N . ARG A 1 113 ? 9.987 5.825 -28.642 1.00 93.75 113 ARG A N 1
ATOM 901 C CA . ARG A 1 113 ? 9.648 5.951 -30.068 1.00 93.75 113 ARG A CA 1
ATOM 902 C C . ARG A 1 113 ? 9.216 7.358 -30.446 1.00 93.75 113 ARG A C 1
ATOM 904 O O . ARG A 1 113 ? 9.594 7.819 -31.520 1.00 93.75 113 ARG A O 1
ATOM 911 N N . GLU A 1 114 ? 8.494 8.054 -29.569 1.00 96.06 114 GLU A N 1
ATOM 912 C CA . GLU A 1 114 ? 8.146 9.470 -29.765 1.00 96.06 114 GLU A CA 1
ATOM 913 C C . GLU A 1 114 ? 9.394 10.361 -29.867 1.00 96.06 114 GLU A C 1
ATOM 915 O O . GLU A 1 114 ? 9.369 11.395 -30.528 1.00 96.06 114 GLU A O 1
ATOM 920 N N . GLN A 1 115 ? 10.508 9.926 -29.275 1.00 94.94 115 GLN A N 1
ATOM 921 C CA . GLN A 1 115 ? 11.815 10.581 -29.361 1.00 94.94 115 GLN A CA 1
ATOM 922 C C . GLN A 1 115 ? 12.717 9.988 -30.462 1.00 94.94 115 GLN A C 1
ATOM 924 O O . GLN A 1 115 ? 13.913 10.273 -30.507 1.00 94.94 115 GLN A O 1
ATOM 929 N N . GLY A 1 116 ? 12.182 9.135 -31.343 1.00 94.62 116 GLY A N 1
ATOM 930 C CA . GLY A 1 116 ? 12.938 8.474 -32.412 1.00 94.62 116 GLY A CA 1
ATOM 931 C C . GLY A 1 116 ? 13.893 7.373 -31.931 1.00 94.62 116 GLY A C 1
ATOM 932 O O . GLY A 1 116 ? 14.765 6.936 -32.685 1.00 94.62 116 GLY A O 1
ATOM 933 N N . VAL A 1 117 ? 13.750 6.910 -30.687 1.00 93.56 117 VAL A N 1
ATOM 934 C CA . VAL A 1 117 ? 14.578 5.856 -30.095 1.00 93.56 117 VAL A CA 1
ATOM 935 C C 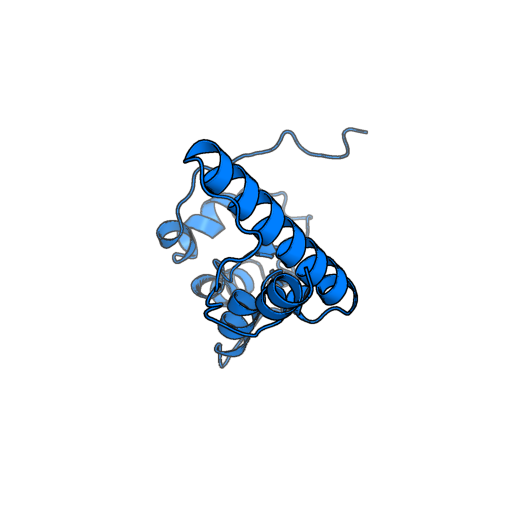. VAL A 1 117 ? 13.802 4.543 -30.079 1.00 93.56 117 VAL A C 1
ATOM 937 O O . VAL A 1 117 ? 12.736 4.438 -29.489 1.00 93.56 117 VAL A O 1
ATOM 940 N N . LEU A 1 118 ? 14.369 3.508 -30.696 1.00 91.69 118 LEU A N 1
ATOM 941 C CA . LEU A 1 118 ? 13.874 2.137 -30.566 1.00 91.69 118 LEU A CA 1
ATOM 942 C C . LEU A 1 118 ? 14.586 1.455 -29.400 1.00 91.69 118 LEU A C 1
ATOM 944 O O . LEU A 1 118 ? 15.820 1.491 -29.347 1.00 91.69 118 LEU A O 1
ATOM 948 N N . LEU A 1 119 ? 13.827 0.824 -28.497 1.00 89.38 119 LEU A N 1
ATOM 949 C CA . LEU A 1 119 ? 14.396 0.070 -27.375 1.00 89.38 119 LEU A CA 1
ATOM 950 C C . LEU A 1 119 ? 15.151 -1.180 -27.857 1.00 89.38 119 LEU A C 1
ATOM 952 O O . LEU A 1 119 ? 16.158 -1.574 -27.266 1.00 89.38 119 LEU A O 1
ATOM 956 N N . ASN A 1 120 ? 14.706 -1.766 -28.975 1.00 85.06 120 ASN A N 1
ATOM 957 C CA . ASN A 1 120 ? 15.384 -2.887 -29.620 1.00 85.06 120 ASN A CA 1
ATOM 958 C C . ASN A 1 120 ? 16.863 -2.569 -29.875 1.00 85.06 120 ASN A C 1
ATOM 960 O O . ASN A 1 120 ? 17.218 -1.507 -30.390 1.00 85.06 120 ASN A O 1
ATOM 964 N N . ASN A 1 121 ? 17.729 -3.529 -29.547 1.00 84.06 121 ASN A N 1
ATOM 965 C CA . ASN A 1 121 ? 19.188 -3.438 -29.660 1.00 84.06 121 ASN A CA 1
ATOM 966 C C . ASN A 1 121 ? 19.852 -2.381 -28.756 1.00 84.06 121 ASN A C 1
ATOM 968 O O . ASN A 1 121 ? 21.032 -2.066 -28.944 1.00 84.06 121 ASN A O 1
ATOM 972 N N . LYS A 1 122 ? 19.144 -1.835 -27.759 1.00 90.25 122 LYS A N 1
ATOM 973 C CA . LYS A 1 122 ? 19.747 -1.002 -26.709 1.00 90.25 122 LYS A CA 1
ATOM 974 C C . LYS A 1 122 ? 20.142 -1.851 -25.509 1.00 90.25 122 LYS A C 1
ATOM 976 O O . LYS A 1 122 ? 19.486 -2.827 -25.163 1.00 90.25 122 LYS A O 1
ATOM 981 N N . LYS A 1 123 ? 21.221 -1.443 -24.839 1.00 92.69 123 LYS A N 1
ATOM 982 C CA . LYS A 1 123 ? 21.543 -1.942 -23.500 1.00 92.69 123 LYS A CA 1
ATOM 983 C C . LYS A 1 123 ? 20.704 -1.158 -22.500 1.00 92.69 123 LYS A C 1
ATOM 985 O O . LYS A 1 123 ? 20.868 0.055 -22.395 1.00 92.69 123 LYS A O 1
ATOM 990 N N . VAL A 1 124 ? 19.823 -1.852 -21.790 1.00 91.56 124 VAL A N 1
ATOM 991 C CA . VAL A 1 124 ? 18.941 -1.266 -20.778 1.00 91.56 124 VAL A CA 1
ATOM 992 C C . VAL A 1 124 ? 19.396 -1.742 -19.403 1.00 91.56 124 VAL A C 1
ATOM 994 O O . VAL A 1 124 ? 19.616 -2.932 -19.192 1.00 91.56 124 VAL A O 1
ATOM 997 N N . GLY A 1 125 ? 19.572 -0.804 -18.475 1.00 93.38 125 GLY A N 1
ATOM 998 C CA . GLY A 1 125 ? 19.816 -1.112 -17.069 1.00 93.38 125 GLY A CA 1
ATOM 999 C C . GLY A 1 125 ? 18.501 -1.123 -16.298 1.00 93.38 125 GLY A C 1
ATOM 1000 O O . GLY A 1 125 ? 17.741 -0.162 -16.380 1.00 93.38 125 GLY A O 1
ATOM 1001 N N . ILE A 1 126 ? 18.248 -2.183 -15.533 1.00 92.31 126 ILE A N 1
ATOM 1002 C CA . ILE A 1 126 ? 17.092 -2.280 -14.633 1.00 92.31 126 ILE A CA 1
ATOM 1003 C C . ILE A 1 126 ? 17.597 -2.076 -13.204 1.00 92.31 126 ILE A C 1
ATOM 1005 O O . ILE A 1 126 ? 18.442 -2.832 -12.725 1.00 92.31 126 ILE A O 1
ATOM 1009 N N . VAL A 1 127 ? 17.086 -1.052 -12.517 1.00 93.56 127 VAL A N 1
ATOM 1010 C CA . VAL A 1 127 ? 17.398 -0.802 -11.103 1.00 93.56 127 VAL A CA 1
ATOM 1011 C C . VAL A 1 127 ? 16.293 -1.402 -10.239 1.00 93.56 127 VAL A C 1
ATOM 1013 O O . VAL A 1 127 ? 15.174 -0.898 -10.208 1.00 93.56 127 VAL A O 1
ATOM 1016 N N . GLY A 1 128 ? 16.634 -2.477 -9.526 1.00 88.81 128 GLY A N 1
ATOM 1017 C CA . GLY A 1 128 ? 15.716 -3.247 -8.686 1.00 88.81 128 GLY A CA 1
ATOM 1018 C C . GLY A 1 128 ? 15.215 -4.517 -9.378 1.00 88.81 128 GLY A C 1
ATOM 1019 O O . GLY A 1 128 ? 14.569 -4.458 -10.417 1.00 88.81 128 GLY A O 1
ATOM 1020 N N . PHE A 1 129 ? 15.484 -5.677 -8.770 1.00 88.88 129 PHE A N 1
ATOM 1021 C CA . PHE A 1 129 ? 15.117 -7.000 -9.298 1.00 88.88 129 PHE A CA 1
ATOM 1022 C C . PHE A 1 129 ? 14.091 -7.721 -8.406 1.00 88.88 129 PHE A C 1
ATOM 1024 O O . PHE A 1 129 ? 14.204 -8.904 -8.096 1.00 88.88 129 PHE A O 1
ATOM 1031 N N . GLY A 1 130 ? 13.103 -6.960 -7.925 1.00 87.56 130 GLY A N 1
ATOM 1032 C CA . GLY A 1 130 ? 11.939 -7.500 -7.219 1.00 87.56 130 GLY A CA 1
ATOM 1033 C C . GLY A 1 130 ? 10.895 -8.073 -8.184 1.00 87.56 130 GLY A C 1
ATOM 1034 O O . GLY A 1 130 ? 11.171 -8.268 -9.364 1.00 87.56 130 GLY A O 1
ATOM 1035 N N . LYS A 1 131 ? 9.665 -8.287 -7.701 1.00 88.00 131 LYS A N 1
ATOM 1036 C CA . LYS A 1 131 ? 8.571 -8.885 -8.491 1.00 88.00 131 LYS A CA 1
ATOM 1037 C C . LYS A 1 131 ? 8.321 -8.167 -9.828 1.00 88.00 131 LYS A C 1
ATOM 1039 O O . LYS A 1 131 ? 8.374 -8.800 -10.877 1.00 88.00 131 LYS A O 1
ATOM 1044 N N . ILE A 1 132 ? 8.168 -6.839 -9.796 1.00 91.19 132 ILE A N 1
ATOM 1045 C CA . ILE A 1 132 ? 7.972 -6.018 -11.005 1.00 91.19 132 ILE A CA 1
ATOM 1046 C C . ILE A 1 132 ? 9.235 -6.001 -11.879 1.00 91.19 132 ILE A C 1
ATOM 1048 O O . ILE A 1 132 ? 9.144 -6.168 -13.089 1.00 91.19 132 ILE A O 1
ATOM 1052 N N . GLY A 1 133 ? 10.422 -5.841 -11.280 1.00 92.69 133 GLY A N 1
ATOM 1053 C CA . GLY A 1 133 ? 11.692 -5.819 -12.022 1.00 92.69 133 GLY A CA 1
ATOM 1054 C C . GLY A 1 133 ? 11.975 -7.125 -12.773 1.00 92.69 133 GLY A C 1
ATOM 1055 O O . GLY A 1 133 ? 12.514 -7.100 -13.875 1.00 92.69 133 GLY A O 1
ATOM 1056 N N . ASN A 1 134 ? 11.549 -8.261 -12.217 1.00 90.12 134 ASN A N 1
ATOM 1057 C CA . ASN A 1 134 ? 11.578 -9.550 -12.902 1.00 90.12 134 ASN A CA 1
ATOM 1058 C C . ASN A 1 134 ? 10.604 -9.573 -14.096 1.00 90.12 134 ASN A C 1
ATOM 1060 O O . ASN A 1 134 ? 10.983 -9.991 -15.189 1.00 90.12 134 ASN A O 1
ATOM 1064 N N . GLY A 1 135 ? 9.390 -9.032 -13.932 1.00 90.75 135 GLY A N 1
ATOM 1065 C CA . GLY A 1 135 ? 8.461 -8.811 -15.046 1.00 90.75 135 GLY A CA 1
ATOM 1066 C C . GLY A 1 135 ? 9.084 -7.984 -16.177 1.00 90.75 135 GLY A C 1
ATOM 1067 O O . GLY A 1 135 ? 9.030 -8.395 -17.329 1.00 90.75 135 GLY A O 1
ATOM 1068 N N . VAL A 1 136 ? 9.767 -6.883 -15.845 1.00 93.38 136 VAL A N 1
ATOM 1069 C CA . VAL A 1 136 ? 10.483 -6.040 -16.823 1.00 93.38 136 VAL A CA 1
ATOM 1070 C C . VAL A 1 136 ? 11.595 -6.813 -17.540 1.00 93.38 136 VAL A C 1
ATOM 1072 O O . VAL A 1 136 ? 11.726 -6.690 -18.750 1.00 93.38 136 VAL A O 1
ATOM 1075 N N . LEU A 1 137 ? 12.391 -7.617 -16.824 1.00 91.12 137 LEU A N 1
ATOM 1076 C CA . LEU A 1 137 ? 13.474 -8.399 -17.440 1.00 91.12 137 LEU A CA 1
ATOM 1077 C C . LEU A 1 137 ? 12.957 -9.497 -18.382 1.00 91.12 137 LEU A C 1
ATOM 1079 O O . LEU A 1 137 ? 13.640 -9.853 -19.336 1.00 91.12 137 LEU A O 1
ATOM 1083 N N . SER A 1 138 ? 11.793 -10.070 -18.078 1.00 87.38 138 SER A N 1
ATOM 1084 C CA . SER A 1 138 ? 11.202 -11.187 -18.827 1.00 87.38 138 SER A CA 1
ATOM 1085 C C . SER A 1 138 ? 10.294 -10.755 -19.985 1.00 87.38 138 SER A C 1
ATOM 1087 O O . SER A 1 138 ? 9.697 -11.621 -20.625 1.00 87.38 138 SER A O 1
ATOM 1089 N N . SER A 1 139 ? 10.187 -9.445 -20.232 1.00 83.12 139 SER A N 1
ATOM 1090 C CA . SER A 1 139 ? 9.37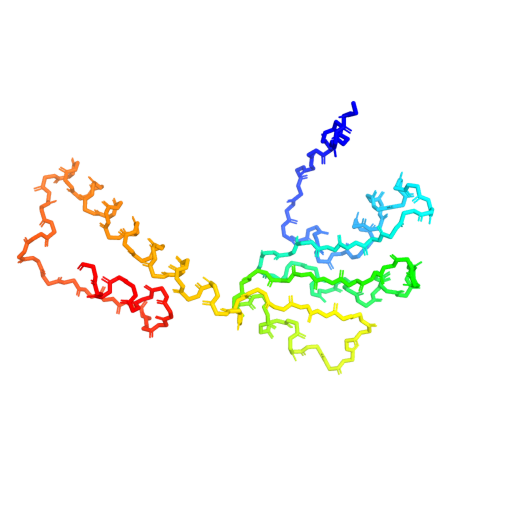9 -8.842 -21.302 1.00 83.12 139 SER A CA 1
ATOM 1091 C C . SER A 1 139 ? 10.150 -8.659 -22.605 1.00 83.12 139 SER A C 1
ATOM 1093 O O . SER A 1 139 ? 11.381 -8.440 -22.546 1.00 83.12 139 SER A O 1
#

pLDDT: mean 90.7, std 9.97, range [41.81, 98.25]